Protein AF-A0ABD0PTS8-F1 (afdb_monomer_lite)

Organism: Cirrhinus mrigala (NCBI:txid683832)

pLDDT: mean 70.92, std 18.07, range [36.84, 97.44]

Radius of gyration: 24.27 Å; chains: 1; bounding box: 60×51×53 Å

InterPro domains:
  IPR039164 E3 ubiquitin-protein ligase UBR1-like [PTHR21497] (3-128)

Secondary structure (DSSP, 8-state):
-HHHHHHHHHHHHHHHHHHHHHHHHHHHHHHHHHHHHHTHHHHHHHHHSS-GGG------------S-----STT------TTS-EEEE-TTT--EEEE-TTS-------------TT-S-TTS----GGGSS--

Sequence (135 aa):
TVRDKDKAERKRKAEMARLRREKIMAQMSEMQRHFINENKELFQQSLEEYDPSTSSTLEHSPS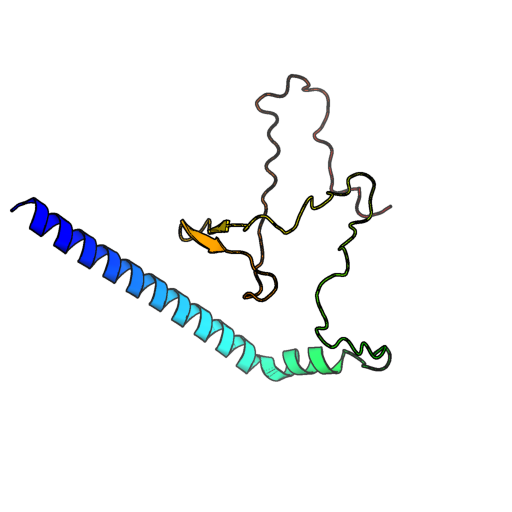SCDSTLVCVGPRRWRAGGIERRQVVTCILCQEEQEIRTDGKAMVLAAFVQRSTVMSKNRKRPPHNPGMSLYT

Foldseek 3Di:
DVVVVVVVVVVVVVVVVVVVVVVVVVVVVVVVVVVCVVCVVVVVVVVVVPPCPVVPDPPDDVPDPPPLDWDDDPPTDRPPDPPDFDWDADPVPRDIDTDDPPDDDDDDDDDDDDDCPVPPCPPDDDPDCVPVVPD

Structure (mmCIF, N/CA/C/O backbone):
data_AF-A0ABD0PTS8-F1
#
_entry.id   AF-A0ABD0PTS8-F1
#
loop_
_atom_site.group_PDB
_atom_site.id
_atom_site.type_symbol
_atom_site.label_atom_id
_atom_site.label_alt_id
_atom_site.label_comp_id
_atom_site.label_asym_id
_atom_site.label_entity_id
_atom_site.label_seq_id
_atom_site.pdbx_PDB_ins_code
_atom_site.Cartn_x
_atom_site.Cartn_y
_atom_site.Cartn_z
_atom_site.occupancy
_atom_site.B_iso_or_equiv
_atom_site.auth_seq_id
_atom_site.auth_comp_id
_atom_site.auth_asym_id
_atom_site.auth_atom_id
_atom_site.pdbx_PDB_model_num
ATOM 1 N N . THR A 1 1 ? 30.743 -11.344 -24.562 1.00 63.16 1 THR A N 1
ATOM 2 C CA . THR A 1 1 ? 30.244 -10.327 -25.521 1.00 63.16 1 THR A CA 1
ATOM 3 C C . THR A 1 1 ? 29.761 -9.092 -24.766 1.00 63.16 1 THR A C 1
ATOM 5 O O . THR A 1 1 ? 29.547 -9.202 -23.565 1.00 63.16 1 THR A O 1
ATOM 8 N N . VAL A 1 2 ? 29.600 -7.921 -25.403 1.00 70.12 2 VAL A N 1
ATOM 9 C CA . VAL A 1 2 ? 29.066 -6.696 -24.743 1.00 70.12 2 VAL A CA 1
ATOM 10 C C . VAL A 1 2 ? 27.730 -6.979 -24.032 1.00 70.12 2 VAL A C 1
ATOM 12 O O . VAL A 1 2 ? 27.541 -6.598 -22.883 1.00 70.12 2 VAL A O 1
ATOM 15 N N . ARG A 1 3 ? 26.883 -7.814 -24.646 1.00 71.88 3 ARG A N 1
ATOM 16 C CA . ARG A 1 3 ? 25.626 -8.326 -24.076 1.00 71.88 3 ARG A CA 1
ATOM 17 C C . ARG A 1 3 ? 25.764 -9.049 -22.729 1.00 71.88 3 ARG A C 1
ATOM 19 O O . ARG A 1 3 ? 24.860 -8.960 -21.902 1.00 71.88 3 ARG A O 1
ATOM 26 N N . ASP A 1 4 ? 26.852 -9.785 -22.504 1.00 73.94 4 ASP A N 1
ATOM 27 C CA . ASP A 1 4 ? 27.043 -10.533 -21.251 1.00 73.94 4 ASP A CA 1
ATOM 28 C C . ASP A 1 4 ? 27.419 -9.598 -20.095 1.00 73.94 4 ASP A C 1
ATOM 30 O O . ASP A 1 4 ? 26.981 -9.805 -18.962 1.00 73.94 4 ASP A O 1
ATOM 34 N N . LYS A 1 5 ? 28.170 -8.527 -20.394 1.00 79.69 5 LYS A N 1
ATOM 35 C CA . LYS A 1 5 ? 28.508 -7.477 -19.422 1.00 79.69 5 LYS A CA 1
ATOM 36 C C . LYS A 1 5 ? 27.261 -6.695 -18.997 1.00 79.69 5 LYS A C 1
ATOM 38 O O . LYS A 1 5 ? 27.030 -6.551 -17.799 1.00 79.69 5 LYS A O 1
ATOM 43 N N . ASP A 1 6 ? 26.398 -6.326 -19.944 1.00 84.81 6 ASP A N 1
ATOM 44 C CA . ASP A 1 6 ? 25.139 -5.624 -19.650 1.00 84.81 6 ASP A CA 1
ATOM 45 C C . ASP A 1 6 ? 24.192 -6.462 -18.776 1.00 84.81 6 ASP A C 1
ATOM 47 O O . ASP A 1 6 ? 23.521 -5.948 -17.877 1.00 84.81 6 ASP A O 1
ATOM 51 N N . LYS A 1 7 ? 24.131 -7.780 -19.009 1.00 85.25 7 LYS A N 1
ATOM 52 C CA . LYS A 1 7 ? 23.301 -8.691 -18.208 1.00 85.25 7 LYS A CA 1
ATOM 53 C C . LYS A 1 7 ? 23.816 -8.807 -16.770 1.00 85.25 7 LYS A C 1
ATOM 55 O O . LYS A 1 7 ? 23.011 -8.817 -15.836 1.00 85.25 7 LYS A O 1
ATOM 60 N N . ALA A 1 8 ? 25.136 -8.863 -16.586 1.00 87.75 8 ALA A N 1
ATOM 61 C CA . ALA A 1 8 ? 25.759 -8.888 -15.265 1.00 87.75 8 ALA A CA 1
ATOM 62 C C . ALA A 1 8 ? 25.512 -7.580 -14.493 1.00 87.75 8 ALA A C 1
ATOM 64 O O . ALA A 1 8 ? 25.147 -7.614 -13.316 1.00 87.75 8 ALA A O 1
ATOM 65 N N . GLU A 1 9 ? 25.623 -6.434 -15.165 1.00 85.19 9 GLU A N 1
ATOM 66 C CA . GLU A 1 9 ? 25.368 -5.129 -14.555 1.00 85.19 9 GLU A CA 1
ATOM 67 C C . GLU A 1 9 ? 23.899 -4.966 -14.132 1.00 85.19 9 GLU A C 1
ATOM 69 O O . GLU A 1 9 ? 23.613 -4.568 -12.998 1.00 85.19 9 GLU A O 1
ATOM 74 N N . ARG A 1 10 ? 22.949 -5.367 -14.991 1.00 87.69 10 ARG A N 1
ATOM 75 C CA . ARG A 1 10 ? 21.513 -5.359 -14.659 1.00 87.69 10 ARG A CA 1
ATOM 76 C C . ARG A 1 10 ? 21.197 -6.238 -13.451 1.00 87.69 10 ARG A C 1
ATOM 78 O O . ARG A 1 10 ? 20.428 -5.814 -12.588 1.00 87.69 10 ARG A O 1
ATOM 85 N N . LYS A 1 11 ? 21.813 -7.423 -13.351 1.00 90.88 11 LYS A N 1
ATOM 86 C CA . LYS A 1 11 ? 21.643 -8.321 -12.197 1.00 90.88 11 LYS A CA 1
ATOM 87 C C . LYS A 1 11 ? 22.142 -7.668 -10.904 1.00 90.88 11 LYS A C 1
ATOM 89 O O . LYS A 1 11 ? 21.410 -7.652 -9.918 1.00 90.88 11 LYS A O 1
ATOM 94 N N . ARG A 1 12 ? 23.333 -7.057 -10.926 1.00 91.06 12 ARG A N 1
ATOM 95 C CA . ARG A 1 12 ? 23.906 -6.355 -9.764 1.00 91.06 12 ARG A CA 1
ATOM 96 C C . ARG A 1 12 ? 23.030 -5.180 -9.315 1.00 91.06 12 ARG A C 1
ATOM 98 O O . ARG A 1 12 ? 22.811 -4.988 -8.122 1.00 91.06 12 ARG A O 1
ATOM 105 N N . LYS A 1 13 ? 22.484 -4.409 -10.261 1.00 91.12 13 LYS A N 1
ATOM 106 C CA . LYS A 1 13 ? 21.584 -3.285 -9.956 1.00 91.12 13 LYS A CA 1
ATOM 107 C C . LYS A 1 13 ? 20.248 -3.750 -9.367 1.00 91.12 13 LYS A C 1
ATOM 109 O O . LYS A 1 13 ? 19.762 -3.131 -8.423 1.00 91.12 13 LYS A O 1
ATOM 114 N N . ALA A 1 14 ? 19.676 -4.838 -9.888 1.00 94.12 14 ALA A N 1
ATOM 115 C CA . ALA A 1 14 ? 18.447 -5.430 -9.358 1.00 94.12 14 ALA A CA 1
ATOM 116 C C . ALA A 1 14 ? 18.634 -5.955 -7.925 1.00 94.12 14 ALA A C 1
ATOM 118 O O . ALA A 1 14 ? 17.787 -5.719 -7.067 1.00 94.12 14 ALA A O 1
ATOM 119 N N . GLU A 1 15 ? 19.769 -6.596 -7.643 1.00 93.56 15 GLU A N 1
ATOM 120 C CA . GLU A 1 15 ? 20.097 -7.087 -6.303 1.00 93.56 15 GLU A CA 1
ATOM 121 C C . GLU A 1 15 ? 20.272 -5.943 -5.294 1.00 93.56 15 GLU A C 1
ATOM 123 O O . GLU A 1 15 ? 19.677 -5.974 -4.218 1.00 93.56 15 GLU A O 1
ATOM 128 N N . MET A 1 16 ? 20.987 -4.878 -5.669 1.00 93.31 16 MET A N 1
ATOM 129 C CA . MET A 1 16 ? 21.116 -3.681 -4.828 1.00 93.31 16 MET A CA 1
ATOM 130 C C . MET A 1 16 ? 19.766 -3.000 -4.571 1.00 93.31 16 MET A C 1
ATOM 132 O O . MET A 1 16 ? 19.509 -2.525 -3.464 1.00 93.31 16 MET A O 1
ATOM 136 N N . ALA A 1 17 ? 18.878 -2.965 -5.569 1.00 95.25 17 ALA A N 1
ATOM 137 C CA . ALA A 1 17 ? 17.527 -2.442 -5.394 1.00 95.25 17 ALA A CA 1
ATOM 138 C C . ALA A 1 17 ? 16.697 -3.313 -4.438 1.00 95.25 17 ALA A C 1
ATOM 140 O O . ALA A 1 17 ? 15.999 -2.768 -3.582 1.00 95.25 17 ALA A O 1
ATOM 141 N N . ARG A 1 18 ? 16.809 -4.645 -4.538 1.00 95.50 18 ARG A N 1
ATOM 142 C CA . ARG A 1 18 ? 16.153 -5.589 -3.622 1.00 95.50 18 ARG A CA 1
ATOM 143 C C . ARG A 1 18 ? 16.625 -5.380 -2.186 1.00 95.50 18 ARG A C 1
ATOM 145 O O . ARG A 1 18 ? 15.792 -5.138 -1.320 1.00 95.50 18 ARG A O 1
ATOM 152 N N . LEU A 1 19 ? 17.939 -5.378 -1.955 1.00 96.12 19 LEU A N 1
ATOM 153 C CA . LEU A 1 19 ? 18.521 -5.169 -0.624 1.00 96.12 19 LEU A CA 1
ATOM 154 C C . LEU A 1 19 ? 18.105 -3.820 -0.023 1.00 96.12 19 LEU A C 1
ATOM 156 O O . LEU A 1 19 ? 17.789 -3.731 1.161 1.00 96.12 19 LEU A O 1
ATOM 160 N N . ARG A 1 20 ? 18.042 -2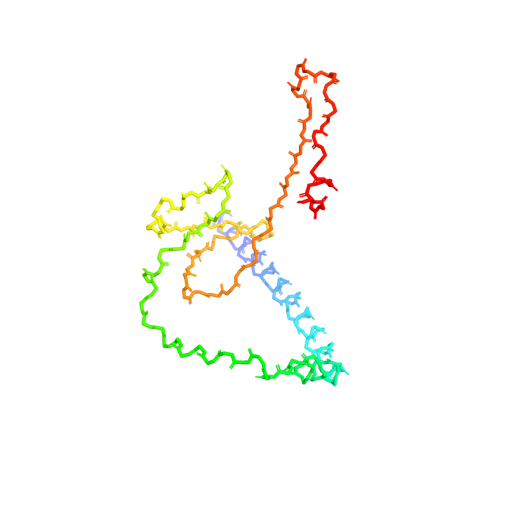.757 -0.836 1.00 96.94 20 ARG A N 1
ATOM 161 C CA . ARG A 1 20 ? 17.567 -1.446 -0.373 1.00 96.94 20 ARG A CA 1
ATOM 162 C C . ARG A 1 20 ? 16.100 -1.485 0.059 1.00 96.94 20 ARG A C 1
ATOM 164 O O . ARG A 1 20 ? 15.769 -0.915 1.095 1.00 96.94 20 ARG A O 1
ATOM 171 N N . ARG A 1 21 ? 15.229 -2.126 -0.726 1.00 93.88 21 ARG A N 1
ATOM 172 C CA . ARG A 1 21 ? 13.801 -2.272 -0.393 1.00 93.88 21 ARG A CA 1
ATOM 173 C C . ARG A 1 2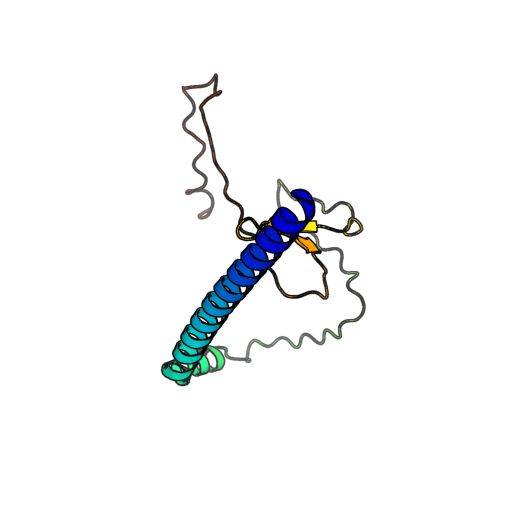1 ? 13.615 -3.087 0.885 1.00 93.88 21 ARG A C 1
ATOM 175 O O . ARG A 1 21 ? 12.851 -2.680 1.752 1.00 93.88 21 ARG A O 1
ATOM 182 N N . GLU A 1 22 ? 14.357 -4.182 1.017 1.00 96.25 22 GLU A N 1
ATOM 183 C CA . GLU A 1 22 ? 14.345 -5.043 2.199 1.00 96.25 22 GLU A CA 1
ATOM 184 C C . GLU A 1 22 ? 14.786 -4.284 3.454 1.00 96.25 22 GLU A C 1
ATOM 186 O O . GLU A 1 22 ? 14.081 -4.309 4.457 1.00 96.25 22 GLU A O 1
ATOM 191 N N . LYS A 1 23 ? 15.872 -3.504 3.371 1.00 97.44 23 LYS A N 1
ATOM 192 C CA . LYS A 1 23 ? 16.330 -2.654 4.478 1.00 97.44 23 LYS A CA 1
ATOM 193 C C . LYS A 1 23 ? 15.268 -1.644 4.918 1.00 97.44 23 LYS A C 1
ATOM 195 O O . LYS A 1 23 ? 15.048 -1.474 6.113 1.00 97.44 23 LYS A O 1
ATOM 200 N N . ILE A 1 24 ? 14.614 -0.976 3.964 1.00 96.69 24 ILE A N 1
ATOM 201 C CA . ILE A 1 24 ? 13.560 0.003 4.270 1.00 96.69 24 ILE A CA 1
ATOM 202 C C . ILE A 1 24 ? 12.374 -0.690 4.947 1.00 96.69 24 ILE A C 1
ATOM 204 O O . ILE A 1 24 ? 11.903 -0.208 5.974 1.00 96.69 24 ILE A O 1
ATOM 208 N N . MET A 1 25 ? 11.919 -1.832 4.420 1.00 94.44 25 MET A N 1
ATOM 209 C CA . MET A 1 25 ? 10.831 -2.591 5.043 1.00 94.44 25 MET A CA 1
ATOM 210 C C . MET A 1 25 ? 11.197 -3.092 6.440 1.00 94.44 25 MET A C 1
ATOM 212 O O . MET A 1 25 ? 10.373 -2.990 7.347 1.00 94.44 25 MET A O 1
ATOM 216 N N . ALA A 1 26 ? 12.421 -3.589 6.634 1.00 96.81 26 ALA A N 1
ATOM 217 C CA . ALA A 1 26 ? 12.897 -4.036 7.937 1.00 96.81 26 ALA A CA 1
ATOM 218 C C . ALA A 1 26 ? 12.855 -2.885 8.950 1.00 96.81 26 ALA A C 1
ATOM 220 O O . ALA A 1 26 ? 12.196 -3.018 9.980 1.00 96.81 26 ALA A O 1
ATOM 221 N N . GLN A 1 27 ? 13.435 -1.732 8.600 1.00 96.12 27 GLN A N 1
ATOM 222 C CA . GLN A 1 27 ? 13.458 -0.5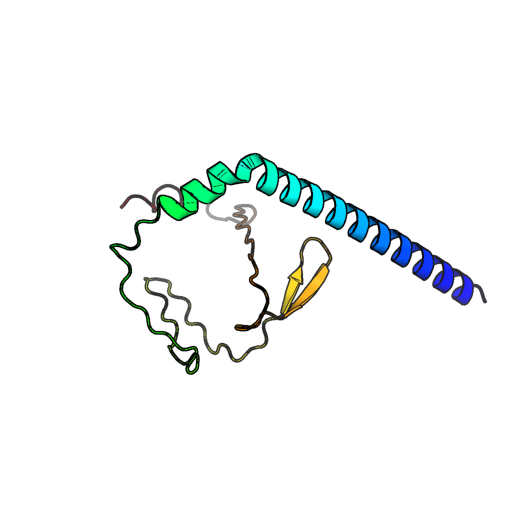45 9.456 1.00 96.12 27 GLN A CA 1
ATOM 223 C C . GLN A 1 27 ? 12.047 -0.029 9.777 1.00 96.12 27 GLN A C 1
ATOM 225 O O . GLN A 1 27 ? 11.748 0.283 10.927 1.00 96.12 27 GLN A O 1
ATOM 230 N N . MET A 1 28 ? 11.156 0.034 8.781 1.00 93.50 28 MET A N 1
ATOM 231 C CA . MET A 1 28 ? 9.760 0.429 9.002 1.00 93.50 28 MET A CA 1
ATOM 232 C C . MET A 1 28 ? 9.043 -0.547 9.943 1.00 93.50 28 MET A C 1
ATOM 234 O O . MET A 1 28 ? 8.337 -0.117 10.853 1.00 93.50 28 MET A O 1
ATOM 238 N N . SER A 1 29 ? 9.252 -1.855 9.757 1.00 93.44 29 SER A N 1
ATOM 239 C CA . SER A 1 29 ? 8.629 -2.882 10.596 1.00 93.44 29 SER A CA 1
ATOM 240 C C . SER A 1 29 ? 9.160 -2.872 12.030 1.00 93.44 29 SER A C 1
ATOM 242 O O . SER A 1 29 ? 8.408 -3.120 12.967 1.00 93.44 29 SER A O 1
ATOM 244 N N . GLU A 1 30 ? 10.443 -2.571 12.220 1.00 96.50 30 GLU A N 1
ATOM 245 C CA . GLU A 1 30 ? 11.066 -2.443 13.534 1.00 96.50 30 GLU A CA 1
ATOM 246 C C . GLU A 1 30 ? 10.531 -1.217 14.275 1.00 96.50 30 GLU A C 1
ATOM 248 O O . GLU A 1 30 ? 10.085 -1.344 15.412 1.00 96.50 30 GLU A O 1
ATOM 253 N N . MET A 1 31 ? 10.454 -0.067 13.600 1.00 94.25 31 MET A N 1
ATOM 254 C CA . MET A 1 31 ? 9.865 1.152 14.159 1.00 94.25 31 MET A CA 1
ATOM 255 C C . MET A 1 31 ? 8.400 0.943 14.568 1.00 94.25 31 MET A C 1
ATOM 257 O O . MET A 1 31 ? 7.995 1.363 15.650 1.00 94.25 31 MET A O 1
ATOM 261 N N . GLN A 1 32 ? 7.609 0.249 13.743 1.00 93.94 32 GLN A N 1
ATOM 262 C CA . GLN A 1 32 ? 6.222 -0.078 14.077 1.00 93.94 32 GLN A CA 1
ATOM 263 C C . GLN A 1 32 ? 6.131 -1.016 15.289 1.00 93.94 32 GLN A C 1
ATOM 265 O O . GLN A 1 32 ? 5.336 -0.766 16.192 1.00 93.94 32 GLN A O 1
ATOM 270 N N . ARG A 1 33 ? 6.945 -2.082 15.338 1.00 94.38 33 ARG A N 1
ATOM 271 C CA . ARG A 1 33 ? 6.976 -3.006 16.486 1.00 94.38 33 ARG A CA 1
ATOM 272 C C . ARG A 1 33 ? 7.398 -2.300 17.767 1.00 94.38 33 ARG A C 1
ATOM 274 O O . ARG A 1 33 ? 6.804 -2.552 18.808 1.00 94.38 33 ARG A O 1
ATOM 281 N N . HIS A 1 34 ? 8.386 -1.414 17.686 1.00 95.38 34 HIS A N 1
ATOM 282 C CA . HIS A 1 34 ? 8.816 -0.596 18.812 1.00 95.38 34 HIS A CA 1
ATOM 283 C C . HIS A 1 34 ? 7.669 0.288 19.307 1.00 95.38 34 HIS A C 1
ATOM 285 O O . HIS A 1 34 ? 7.351 0.267 20.488 1.00 95.38 34 HIS A O 1
ATOM 291 N N . PHE A 1 35 ? 6.981 0.992 18.404 1.00 95.88 35 PHE A N 1
ATOM 292 C CA . PHE A 1 35 ? 5.830 1.818 18.768 1.00 95.88 35 PHE A CA 1
ATOM 293 C C . PHE A 1 35 ? 4.727 1.012 19.465 1.00 95.88 35 PHE A C 1
ATOM 295 O O . PHE A 1 35 ? 4.232 1.430 20.509 1.00 95.88 35 PHE A O 1
ATOM 302 N N . ILE A 1 36 ? 4.377 -0.157 18.919 1.00 92.06 36 ILE A N 1
ATOM 303 C CA . ILE A 1 36 ? 3.394 -1.060 19.531 1.00 92.06 36 ILE A CA 1
ATOM 304 C C . ILE A 1 36 ? 3.863 -1.504 20.918 1.00 92.06 36 ILE A C 1
ATOM 306 O O . ILE A 1 36 ? 3.064 -1.539 21.847 1.00 92.06 36 ILE A O 1
ATOM 310 N N . ASN A 1 37 ? 5.152 -1.819 21.066 1.00 92.44 37 ASN A N 1
ATOM 311 C CA . ASN A 1 37 ? 5.697 -2.325 22.316 1.00 92.44 37 ASN A CA 1
ATOM 312 C C . ASN A 1 37 ? 5.760 -1.278 23.436 1.00 92.44 37 ASN A C 1
ATOM 314 O O . ASN A 1 37 ? 5.511 -1.622 24.587 1.00 92.44 37 ASN A O 1
ATOM 318 N N . GLU A 1 38 ? 6.082 -0.034 23.099 1.00 93.50 38 GLU A N 1
ATOM 319 C CA . GLU A 1 38 ? 6.126 1.078 24.055 1.00 93.50 38 GLU A CA 1
ATOM 320 C C . GLU A 1 38 ? 4.720 1.483 24.514 1.00 93.50 38 GLU A C 1
ATOM 322 O O . GLU A 1 38 ? 4.519 1.882 25.655 1.00 93.50 38 GLU A O 1
ATOM 327 N N . ASN A 1 39 ? 3.726 1.348 23.634 1.00 90.50 39 ASN A N 1
ATOM 328 C CA . ASN A 1 39 ? 2.347 1.766 23.888 1.00 90.50 39 ASN A CA 1
ATOM 329 C C . ASN A 1 39 ? 1.422 0.581 24.212 1.00 90.50 39 ASN A C 1
ATOM 331 O O . ASN A 1 39 ? 0.210 0.691 24.035 1.00 90.50 39 ASN A O 1
ATOM 335 N N . LYS A 1 40 ? 1.966 -0.562 24.658 1.00 89.06 40 LYS A N 1
ATOM 336 C CA . LYS A 1 40 ? 1.196 -1.805 24.883 1.00 89.06 40 LYS A CA 1
ATOM 337 C C . LYS A 1 40 ? -0.055 -1.592 25.726 1.00 89.06 40 LYS A C 1
ATOM 339 O O . LYS A 1 40 ? -1.096 -2.126 25.368 1.00 89.06 40 LYS A O 1
ATOM 344 N N . GLU A 1 41 ? 0.033 -0.787 26.778 1.00 86.25 41 GLU A N 1
ATOM 345 C CA . GLU A 1 41 ? -1.090 -0.501 27.677 1.00 86.25 41 GLU A CA 1
ATOM 346 C C . GLU A 1 41 ? -2.229 0.256 26.971 1.00 86.25 41 GLU A C 1
ATOM 348 O O . GLU A 1 41 ? -3.393 -0.058 27.181 1.00 86.25 41 GLU A O 1
ATOM 353 N N . LEU A 1 42 ? -1.922 1.182 26.051 1.00 82.62 42 LEU A N 1
ATOM 354 C CA . LEU A 1 42 ? -2.939 1.872 25.237 1.00 82.62 42 LEU A CA 1
ATOM 355 C C . LEU A 1 42 ? -3.643 0.903 24.274 1.00 82.62 42 LEU A C 1
ATOM 357 O O . LEU A 1 42 ? -4.849 1.004 24.037 1.00 82.62 42 LEU A O 1
ATOM 361 N N . PHE A 1 43 ? -2.895 -0.060 23.727 1.00 79.31 43 PHE A N 1
ATOM 362 C CA . PHE A 1 43 ? -3.454 -1.106 22.870 1.00 79.31 43 PHE A CA 1
ATOM 363 C C . PHE A 1 43 ? -4.245 -2.163 23.661 1.00 79.31 43 PHE A C 1
ATOM 365 O O . PHE A 1 43 ? -5.212 -2.700 23.127 1.00 79.31 43 PHE A O 1
ATOM 372 N N . GLN A 1 44 ? -3.879 -2.440 24.917 1.00 74.88 44 GLN A N 1
ATOM 373 C CA . GLN A 1 44 ? -4.638 -3.310 25.824 1.00 74.88 44 GLN A CA 1
ATOM 374 C C . GLN A 1 44 ? -5.936 -2.642 26.292 1.00 74.88 44 GLN A C 1
ATOM 376 O O . GLN A 1 44 ? -6.990 -3.262 26.203 1.00 74.88 44 GLN A O 1
ATOM 381 N N . GLN A 1 45 ? -5.903 -1.355 26.652 1.00 63.38 45 GLN A N 1
ATOM 382 C CA . GLN A 1 45 ? -7.106 -0.574 26.976 1.00 63.38 45 GLN A CA 1
ATOM 383 C C . GLN A 1 45 ? -8.108 -0.547 25.815 1.00 63.38 45 GLN A C 1
ATOM 385 O O . GLN A 1 45 ? -9.305 -0.688 26.031 1.00 63.38 45 GLN A O 1
ATOM 390 N N . SER A 1 46 ? -7.624 -0.466 24.571 1.00 60.66 46 SER A N 1
ATOM 391 C CA . SER A 1 46 ? -8.479 -0.549 23.375 1.00 60.66 46 SER A CA 1
ATOM 392 C C . SER A 1 46 ? -9.168 -1.916 23.205 1.00 60.66 46 SER A C 1
ATOM 394 O O . SER A 1 46 ? -10.206 -1.997 22.551 1.00 60.66 46 SER A O 1
ATOM 396 N N . LEU A 1 47 ? -8.587 -2.997 23.742 1.00 57.88 47 LEU A N 1
ATOM 397 C CA . LEU A 1 47 ? -9.186 -4.338 23.746 1.00 57.88 47 LEU A CA 1
ATOM 398 C C . LEU A 1 47 ? -10.158 -4.528 24.917 1.00 57.88 47 LEU A C 1
ATOM 400 O O . LEU A 1 47 ? -11.151 -5.229 24.759 1.00 57.88 47 LEU A O 1
ATOM 404 N N . GLU A 1 48 ? -9.885 -3.908 26.065 1.00 54.53 48 GLU A N 1
ATOM 405 C CA . GLU A 1 48 ? -10.705 -4.015 27.278 1.00 54.53 48 GLU A CA 1
ATOM 406 C C . GLU A 1 48 ? -11.909 -3.055 27.294 1.00 54.53 48 GLU A C 1
ATOM 408 O O . GLU A 1 48 ? -12.929 -3.375 27.897 1.00 54.53 48 GLU A O 1
ATOM 413 N N . GLU A 1 49 ? -11.854 -1.921 26.583 1.00 51.44 49 GLU A N 1
ATOM 414 C CA . GLU A 1 49 ? -13.004 -1.014 26.394 1.00 51.44 49 GLU A CA 1
ATOM 415 C C . GLU A 1 49 ? -14.045 -1.577 25.399 1.00 51.44 49 GLU A C 1
ATOM 417 O O . GLU A 1 49 ? -15.160 -1.065 25.278 1.00 51.44 49 GLU A O 1
ATOM 422 N N . TYR A 1 50 ? -13.728 -2.685 24.719 1.00 48.88 50 TYR A N 1
ATOM 423 C CA . TYR A 1 50 ? -14.693 -3.461 23.945 1.00 48.88 50 TYR A CA 1
ATOM 424 C C . TYR A 1 50 ? -15.451 -4.418 24.880 1.00 48.88 50 TYR A C 1
ATOM 426 O O . TYR A 1 50 ? -15.124 -5.599 24.978 1.00 48.88 50 TYR A O 1
ATOM 434 N N . ASP A 1 51 ? -16.464 -3.906 25.589 1.00 40.06 51 ASP A N 1
ATOM 435 C CA . ASP A 1 51 ? -17.373 -4.721 26.405 1.00 40.06 51 ASP A CA 1
ATOM 436 C C . ASP A 1 51 ? -18.020 -5.832 25.540 1.00 40.06 51 ASP A C 1
ATOM 438 O O . ASP A 1 51 ? -18.804 -5.543 24.627 1.00 40.06 51 ASP A O 1
ATOM 442 N N . PRO A 1 52 ? -17.737 -7.121 25.811 1.00 48.09 52 PRO A N 1
ATOM 443 C CA . PRO A 1 52 ? -18.338 -8.245 25.103 1.00 48.09 52 PRO A CA 1
ATOM 444 C C . PRO A 1 52 ? -19.808 -8.478 25.493 1.00 48.09 52 PRO A C 1
ATOM 446 O O . PRO A 1 52 ? -20.411 -9.443 25.031 1.00 48.09 52 PRO A O 1
ATOM 449 N N . SER A 1 53 ? -20.440 -7.613 26.292 1.00 43.62 53 SER A N 1
ATOM 450 C CA . SER A 1 53 ? -21.870 -7.710 26.638 1.00 43.62 53 SER A CA 1
ATOM 451 C C . SER A 1 53 ? -22.822 -7.323 25.493 1.00 43.62 53 SER A C 1
ATOM 453 O O . SER A 1 53 ? -24.040 -7.394 25.639 1.00 43.62 53 SER A O 1
ATOM 455 N N . THR A 1 54 ? -22.289 -7.002 24.310 1.00 43.38 54 THR A N 1
ATOM 456 C CA . THR A 1 54 ? -23.012 -7.084 23.022 1.00 43.38 54 THR A CA 1
ATOM 457 C C . THR A 1 54 ? -22.385 -8.110 22.068 1.00 43.38 54 THR A C 1
ATOM 459 O O . THR A 1 54 ? -22.470 -7.993 20.849 1.00 43.38 54 THR A O 1
ATOM 462 N N . SER A 1 55 ? -21.777 -9.167 22.610 1.00 43.53 55 SER A N 1
ATOM 463 C CA . SER A 1 55 ? -21.349 -10.339 21.849 1.00 43.53 55 SER A CA 1
ATOM 464 C C . SER A 1 55 ? -22.564 -11.215 21.553 1.00 43.53 55 SER A C 1
ATOM 466 O O . SER A 1 55 ? -22.871 -12.181 22.253 1.00 43.53 55 SER A O 1
ATOM 468 N N . SER A 1 56 ? -23.297 -10.859 20.497 1.00 38.59 56 SER A N 1
ATOM 469 C CA . SER A 1 56 ? -24.108 -11.844 19.794 1.00 38.59 56 SER A CA 1
ATOM 470 C C . SER A 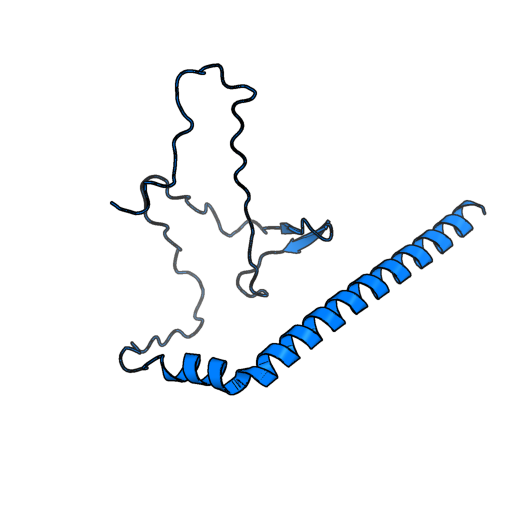1 56 ? -23.161 -12.934 19.302 1.00 38.59 56 SER A C 1
ATOM 472 O O . SER A 1 56 ? -22.296 -12.679 18.463 1.00 38.59 56 SER A O 1
ATOM 474 N N . THR A 1 57 ? -23.322 -14.131 19.849 1.00 46.34 57 THR A N 1
ATOM 475 C CA . THR A 1 57 ? -22.657 -15.361 19.439 1.00 46.34 57 THR A CA 1
ATOM 476 C C . THR A 1 57 ? -22.813 -15.541 17.928 1.00 46.34 57 THR A C 1
ATOM 478 O O . THR A 1 57 ? -23.853 -15.988 17.450 1.00 46.34 57 THR A O 1
ATOM 481 N N . LEU A 1 58 ? -21.802 -15.160 17.149 1.00 42.72 58 LEU A N 1
ATOM 482 C CA . LEU A 1 58 ? -21.713 -15.534 15.743 1.00 42.72 58 LEU A CA 1
ATOM 483 C C . LEU A 1 58 ? -20.813 -16.760 15.653 1.00 42.72 58 LEU A C 1
ATOM 485 O O . LEU A 1 58 ? -19.626 -16.684 15.344 1.00 42.72 58 LEU A O 1
ATOM 489 N N . GLU A 1 59 ? -21.432 -17.902 15.942 1.00 41.78 59 GLU A N 1
ATOM 490 C CA . GLU A 1 59 ? -21.040 -19.213 15.433 1.00 41.78 59 GLU A CA 1
ATOM 491 C C . GLU A 1 59 ? -21.016 -19.154 13.896 1.00 41.78 59 GLU A C 1
ATOM 493 O O . GLU A 1 59 ? -21.972 -19.525 13.217 1.00 41.78 59 GLU A O 1
ATOM 498 N N . HIS A 1 60 ? -19.929 -18.659 13.313 1.00 40.03 60 HIS A N 1
ATOM 499 C CA . HIS A 1 60 ? -19.656 -18.846 11.895 1.00 40.03 60 HIS A CA 1
ATOM 500 C C . HIS A 1 60 ? -18.348 -19.609 11.737 1.00 40.03 60 HIS A C 1
ATOM 502 O O . HIS A 1 60 ? -17.284 -19.063 11.454 1.00 40.03 60 HIS A O 1
ATOM 508 N N . SER A 1 61 ? -18.482 -20.931 11.877 1.00 38.81 61 SER A N 1
ATOM 509 C CA . SER A 1 61 ? -17.721 -21.884 11.068 1.00 38.81 61 SER A CA 1
ATOM 510 C C . SER A 1 61 ? -17.555 -21.330 9.644 1.00 38.81 61 SER A C 1
ATOM 512 O O . SER A 1 61 ? -18.543 -20.839 9.087 1.00 38.81 61 SER A O 1
ATOM 514 N N . PRO A 1 62 ? -16.380 -21.437 8.995 1.00 42.56 62 PRO A N 1
ATOM 515 C CA . PRO A 1 62 ? -16.238 -21.101 7.587 1.00 42.56 62 PRO A CA 1
ATOM 516 C C . PRO A 1 62 ? -16.836 -22.244 6.753 1.00 42.56 62 PRO A C 1
ATOM 518 O O . PRO A 1 62 ? -16.147 -22.928 6.003 1.00 42.56 62 PRO A O 1
ATOM 521 N N . SER A 1 63 ? -18.133 -22.496 6.917 1.00 45.12 63 SER A N 1
ATOM 522 C CA . SER A 1 63 ? -18.895 -23.274 5.956 1.00 45.12 63 SER A CA 1
ATOM 523 C C . SER A 1 63 ? -19.134 -22.352 4.776 1.00 45.12 63 SER A C 1
ATOM 525 O O . SER A 1 63 ? -19.954 -21.449 4.881 1.00 45.12 63 SER A O 1
ATOM 527 N N . SER A 1 64 ? -18.376 -22.568 3.698 1.00 48.81 64 SER A N 1
ATOM 528 C CA . SER A 1 64 ? -18.670 -22.125 2.329 1.00 48.81 64 SER A CA 1
ATOM 529 C C . SER A 1 64 ? -19.204 -20.692 2.204 1.00 48.81 64 SER A C 1
ATOM 531 O O . SER A 1 64 ? -20.386 -20.427 2.413 1.00 48.81 64 SER A O 1
ATOM 533 N N . CYS A 1 65 ? -18.331 -19.777 1.791 1.00 42.88 65 CYS A N 1
ATOM 534 C CA . CYS A 1 65 ? -18.656 -18.426 1.341 1.00 42.88 65 CYS A CA 1
ATOM 535 C C . CYS A 1 65 ? -19.618 -18.424 0.133 1.00 42.88 65 CYS A C 1
ATOM 537 O O . CYS A 1 65 ? -19.224 -18.105 -0.981 1.00 42.88 65 CYS A O 1
ATOM 539 N N . ASP A 1 66 ? -20.884 -18.761 0.362 1.00 47.31 66 ASP A N 1
ATOM 540 C CA . ASP A 1 66 ? -21.961 -18.736 -0.633 1.00 47.31 66 ASP A CA 1
ATOM 541 C C . ASP A 1 66 ? -23.092 -17.779 -0.216 1.00 47.31 66 ASP A C 1
ATOM 543 O O . ASP A 1 66 ? -24.204 -17.794 -0.742 1.00 47.31 66 ASP A O 1
ATOM 547 N N . SER A 1 67 ? -22.811 -16.880 0.732 1.00 48.50 67 SER A N 1
ATOM 548 C CA . SER A 1 67 ? -23.658 -15.724 0.989 1.00 48.50 67 SER A CA 1
ATOM 549 C C . SER A 1 67 ? -23.362 -14.665 -0.071 1.00 48.50 67 SER A C 1
ATOM 551 O O . SER A 1 67 ? -22.378 -13.929 -0.010 1.00 48.50 67 SER A O 1
ATOM 553 N N . THR A 1 68 ? -24.224 -14.601 -1.086 1.00 55.91 68 THR A N 1
ATOM 554 C CA . THR A 1 68 ? -24.214 -13.549 -2.107 1.00 55.91 68 THR A CA 1
ATOM 555 C C . THR A 1 68 ? -24.140 -12.180 -1.429 1.00 55.91 68 THR A C 1
ATOM 557 O O . THR A 1 68 ? -25.122 -11.716 -0.851 1.00 55.91 68 THR A O 1
ATOM 560 N N . LEU A 1 69 ? -22.974 -11.536 -1.465 1.00 55.00 69 LEU A N 1
ATOM 561 C CA . LEU A 1 69 ? -22.781 -10.211 -0.885 1.00 55.00 69 LEU A CA 1
ATOM 562 C C . LEU A 1 69 ? -23.653 -9.209 -1.661 1.00 55.00 69 LEU A C 1
ATOM 564 O O . LEU A 1 69 ? -23.388 -8.912 -2.827 1.00 55.00 69 LEU A O 1
ATOM 568 N N . VAL A 1 70 ? -24.722 -8.705 -1.036 1.00 57.41 70 VAL A N 1
ATOM 569 C CA . VAL A 1 70 ? -25.638 -7.735 -1.654 1.00 57.41 70 VAL A CA 1
ATOM 570 C C . VAL A 1 70 ? -25.304 -6.328 -1.164 1.00 57.41 70 VAL A C 1
ATOM 572 O O . VAL A 1 70 ? -25.546 -5.980 -0.013 1.00 57.41 70 VAL A O 1
ATOM 575 N N . CYS A 1 71 ? -24.786 -5.483 -2.055 1.00 57.72 71 CYS A N 1
ATOM 576 C CA . CYS A 1 71 ? -24.617 -4.057 -1.776 1.00 57.72 71 CYS A CA 1
ATOM 577 C C . CYS A 1 71 ? -25.964 -3.320 -1.904 1.00 57.72 71 CYS A C 1
ATOM 579 O O . CYS A 1 71 ? -26.627 -3.403 -2.945 1.00 57.72 71 CYS A O 1
ATOM 581 N N . VAL A 1 72 ? -26.356 -2.561 -0.877 1.00 73.75 72 VAL A N 1
ATOM 582 C CA . VAL A 1 72 ? -27.614 -1.792 -0.844 1.00 73.75 72 VAL A CA 1
ATOM 583 C C . VAL A 1 72 ? -27.367 -0.344 -1.299 1.00 73.75 72 VAL A C 1
ATOM 585 O O . VAL A 1 72 ? -26.360 0.257 -0.936 1.00 73.75 72 VAL A O 1
ATOM 588 N N . GLY A 1 73 ? -28.265 0.220 -2.119 1.00 65.00 73 GLY A N 1
ATOM 589 C CA . GLY A 1 73 ? -28.249 1.639 -2.516 1.00 65.00 73 GLY A CA 1
ATOM 590 C C . GLY A 1 73 ? -28.650 1.923 -3.980 1.00 65.00 73 GLY A C 1
ATOM 591 O O . GLY A 1 73 ? -28.646 1.008 -4.815 1.00 65.00 73 GLY A O 1
ATOM 592 N N . PRO A 1 74 ? -28.971 3.189 -4.338 1.00 56.25 74 PRO A N 1
ATOM 593 C CA . PRO A 1 74 ? -29.464 3.569 -5.675 1.00 56.25 74 PRO A CA 1
ATOM 594 C C . PRO A 1 74 ? -28.469 3.308 -6.816 1.00 56.25 74 PRO A C 1
ATOM 596 O O . PRO A 1 74 ? -28.864 3.140 -7.966 1.00 56.25 74 PRO A O 1
ATOM 599 N N . ARG A 1 75 ? -27.169 3.253 -6.498 1.00 55.66 75 ARG A N 1
ATOM 600 C CA . ARG A 1 75 ? -26.061 2.962 -7.423 1.00 55.66 75 ARG A CA 1
ATOM 601 C C . ARG A 1 75 ? -25.328 1.672 -7.050 1.00 55.66 75 ARG A C 1
ATOM 603 O O . ARG A 1 75 ? -24.104 1.613 -7.133 1.00 55.66 75 ARG A O 1
ATOM 610 N N . ARG A 1 76 ? -26.057 0.648 -6.594 1.00 60.12 76 ARG A N 1
ATOM 611 C CA . ARG A 1 76 ? -25.439 -0.635 -6.238 1.00 60.12 76 ARG A CA 1
ATOM 612 C C . ARG A 1 76 ? -24.650 -1.203 -7.420 1.00 60.12 76 ARG A C 1
ATOM 614 O O . ARG A 1 76 ? -25.178 -1.369 -8.520 1.00 60.12 76 ARG A O 1
ATOM 621 N N . TRP A 1 77 ? -23.382 -1.507 -7.177 1.00 54.06 77 TRP A N 1
ATOM 622 C CA . TRP A 1 77 ? -22.580 -2.309 -8.085 1.00 54.06 77 TRP A CA 1
ATOM 623 C C . TRP A 1 77 ? -22.992 -3.767 -7.885 1.00 54.06 77 TRP A C 1
ATOM 625 O O . TRP A 1 77 ? -22.794 -4.322 -6.807 1.00 54.06 77 TRP A O 1
ATOM 635 N N . ARG A 1 78 ? -23.604 -4.395 -8.896 1.00 54.56 78 ARG A N 1
ATOM 636 C CA . ARG A 1 78 ? -23.707 -5.856 -8.898 1.00 54.56 78 ARG A CA 1
ATOM 637 C C . ARG A 1 78 ? -22.327 -6.385 -9.244 1.00 54.56 78 ARG A C 1
ATOM 639 O O . ARG A 1 78 ? -21.886 -6.212 -10.378 1.00 54.56 78 ARG A O 1
ATOM 646 N N . ALA A 1 79 ? -21.664 -7.014 -8.278 1.00 54.09 79 ALA A N 1
ATOM 647 C CA . ALA A 1 79 ? -20.510 -7.853 -8.551 1.00 54.09 79 ALA A CA 1
ATOM 648 C C . ALA A 1 79 ? -20.989 -9.020 -9.430 1.00 54.09 79 ALA A C 1
ATOM 650 O O . ALA A 1 79 ? -21.416 -10.060 -8.941 1.00 54.09 79 ALA A O 1
ATOM 651 N N . GLY A 1 80 ? -21.037 -8.800 -10.744 1.00 49.62 80 GLY A N 1
ATOM 652 C CA . GLY A 1 80 ? -21.291 -9.851 -11.714 1.00 49.62 80 GLY A CA 1
ATOM 653 C C . GLY A 1 80 ? -20.118 -10.814 -11.665 1.00 49.62 80 GLY A C 1
ATOM 654 O O . GLY A 1 80 ? -19.073 -10.500 -12.223 1.00 49.62 80 GLY A O 1
ATOM 655 N N . GLY A 1 81 ? -20.303 -11.927 -10.955 1.00 50.94 81 GLY A N 1
ATOM 656 C CA . GLY A 1 81 ? -19.353 -13.026 -10.838 1.00 50.94 81 GLY A CA 1
ATOM 657 C C . GLY A 1 81 ? -18.037 -12.635 -10.166 1.00 50.94 81 GLY A C 1
ATOM 658 O O . GLY A 1 81 ? -17.136 -12.091 -10.798 1.00 50.94 81 GLY A O 1
ATOM 659 N N . ILE A 1 82 ? -17.859 -13.060 -8.915 1.00 52.03 82 ILE A N 1
ATOM 660 C CA . ILE A 1 82 ? -16.544 -13.204 -8.250 1.00 52.03 82 ILE A CA 1
ATOM 661 C C . ILE A 1 82 ? -15.662 -14.261 -8.968 1.00 52.03 82 ILE A C 1
ATOM 663 O O . ILE A 1 82 ? -14.599 -14.642 -8.507 1.00 52.03 82 ILE A O 1
ATOM 667 N N . GLU A 1 83 ? -16.058 -14.726 -10.150 1.00 54.75 83 GLU A N 1
ATOM 668 C CA . GLU A 1 83 ? -15.364 -15.763 -10.909 1.00 54.75 83 GLU A CA 1
ATOM 669 C C . GLU A 1 83 ? -14.171 -15.236 -11.725 1.00 54.75 83 GLU A C 1
ATOM 671 O O . GLU A 1 83 ? -13.389 -16.009 -12.276 1.00 54.75 83 GLU A O 1
ATOM 676 N N . ARG A 1 84 ? -13.987 -13.911 -11.822 1.00 59.84 84 ARG A N 1
ATOM 677 C CA . ARG A 1 84 ? -12.817 -13.342 -12.503 1.00 59.84 84 ARG A CA 1
ATOM 678 C C . ARG A 1 84 ? -11.683 -13.128 -11.513 1.00 59.84 84 ARG A C 1
ATOM 680 O O . ARG A 1 84 ? -11.779 -12.266 -10.644 1.00 59.84 84 ARG A O 1
ATOM 687 N N . ARG A 1 85 ? -10.586 -13.862 -11.720 1.00 69.50 85 ARG A N 1
ATOM 688 C CA . ARG A 1 85 ? -9.280 -13.661 -11.078 1.00 69.50 85 ARG A CA 1
ATOM 689 C C . ARG A 1 85 ? -8.893 -12.177 -11.137 1.00 69.50 85 ARG A C 1
ATOM 691 O O . ARG A 1 85 ? -8.516 -11.678 -12.197 1.00 69.50 85 ARG A O 1
ATOM 698 N N . GLN A 1 86 ? -9.045 -11.455 -10.027 1.00 73.38 86 GLN A N 1
ATOM 699 C CA . GLN A 1 86 ? -8.686 -10.040 -9.962 1.00 73.38 86 GLN A CA 1
ATOM 700 C C . GLN A 1 86 ? -7.195 -9.919 -9.669 1.00 73.38 86 GLN A C 1
ATOM 702 O O . GLN A 1 86 ? -6.735 -10.284 -8.591 1.00 73.38 86 GLN A O 1
ATOM 707 N N . VAL A 1 87 ? -6.449 -9.391 -10.635 1.00 84.12 87 VAL A N 1
ATOM 708 C CA . VAL A 1 87 ? -5.033 -9.061 -10.479 1.00 84.12 87 VAL A CA 1
ATOM 709 C C . VAL A 1 87 ? -4.903 -7.544 -10.492 1.00 84.12 87 VAL A C 1
ATOM 711 O O . VAL A 1 87 ? -5.400 -6.883 -11.403 1.00 84.12 87 VAL A O 1
ATOM 714 N N . VAL A 1 88 ? -4.270 -6.990 -9.462 1.00 84.75 88 VAL A N 1
ATOM 715 C CA . VAL A 1 88 ? -4.011 -5.554 -9.324 1.00 84.75 88 VAL A CA 1
ATOM 716 C C . VAL A 1 88 ? -2.513 -5.300 -9.295 1.00 84.75 88 VAL A C 1
ATOM 718 O O . VAL A 1 88 ? -1.755 -6.055 -8.693 1.00 84.75 88 VAL A O 1
ATOM 721 N N . THR A 1 89 ? -2.074 -4.226 -9.941 1.00 86.31 89 THR A N 1
ATOM 722 C CA . THR A 1 89 ? -0.669 -3.816 -9.925 1.00 86.31 89 THR A CA 1
ATOM 723 C C . THR A 1 89 ? -0.444 -2.817 -8.798 1.00 86.31 89 THR A C 1
ATOM 725 O O . THR A 1 89 ? -1.120 -1.789 -8.719 1.00 86.31 89 THR A O 1
ATOM 728 N N . CYS A 1 90 ? 0.524 -3.087 -7.927 1.00 81.81 90 CYS A N 1
ATOM 729 C CA . CYS A 1 90 ? 0.900 -2.151 -6.876 1.00 81.81 90 CYS A CA 1
ATOM 730 C C . CYS A 1 90 ? 1.473 -0.864 -7.487 1.00 81.81 90 CYS A C 1
ATOM 732 O O . CYS A 1 90 ? 2.496 -0.893 -8.170 1.00 81.81 90 CYS A O 1
ATOM 734 N N . ILE A 1 91 ? 0.871 0.288 -7.186 1.00 81.31 91 ILE A N 1
ATOM 735 C CA . ILE A 1 91 ? 1.331 1.589 -7.705 1.00 81.31 91 ILE A CA 1
ATOM 736 C C . ILE A 1 91 ? 2.738 1.977 -7.219 1.00 81.31 91 ILE A C 1
ATOM 738 O O . ILE A 1 91 ? 3.393 2.809 -7.839 1.00 81.31 91 ILE A O 1
ATOM 742 N N . LEU A 1 92 ? 3.204 1.385 -6.114 1.00 79.44 92 LEU A N 1
ATOM 743 C CA . LEU A 1 92 ? 4.492 1.714 -5.501 1.00 79.44 92 LEU A CA 1
ATOM 744 C C . LEU A 1 92 ? 5.639 0.858 -6.051 1.00 79.44 92 LEU A C 1
ATOM 746 O O . LEU A 1 92 ? 6.727 1.380 -6.292 1.00 79.44 92 LEU A O 1
ATOM 750 N N . CYS A 1 93 ? 5.419 -0.450 -6.238 1.00 82.88 93 CYS A N 1
ATOM 751 C CA . CYS A 1 93 ? 6.465 -1.387 -6.669 1.00 82.88 93 CYS A CA 1
ATOM 752 C C . CYS A 1 93 ? 6.255 -2.002 -8.060 1.00 82.88 93 CYS A C 1
ATOM 754 O O . CYS A 1 93 ? 7.170 -2.665 -8.542 1.00 82.88 93 CYS A O 1
ATOM 756 N N . GLN A 1 94 ? 5.117 -1.739 -8.714 1.00 81.81 94 GLN A N 1
ATOM 757 C CA . GLN A 1 94 ? 4.711 -2.274 -10.024 1.00 81.81 94 GLN A CA 1
ATOM 758 C C . GLN A 1 94 ? 4.568 -3.803 -10.091 1.00 81.81 94 GLN A C 1
ATOM 760 O O . GLN A 1 94 ? 4.517 -4.371 -11.177 1.00 81.81 94 GLN A O 1
ATOM 765 N N . GLU A 1 95 ? 4.484 -4.479 -8.948 1.00 84.44 95 GLU A N 1
ATOM 766 C CA . GLU A 1 95 ? 4.261 -5.924 -8.900 1.00 84.44 95 GLU A CA 1
ATOM 767 C C . GLU A 1 95 ? 2.770 -6.246 -9.029 1.00 84.44 95 GLU A C 1
ATOM 769 O O . GLU A 1 95 ? 1.915 -5.533 -8.495 1.00 84.44 95 GLU A O 1
ATOM 774 N N . GLU A 1 96 ? 2.470 -7.319 -9.758 1.00 86.62 96 GLU A N 1
ATOM 775 C CA . GLU A 1 96 ? 1.121 -7.856 -9.902 1.00 86.62 96 GLU A CA 1
ATOM 776 C C . GLU A 1 96 ? 0.763 -8.715 -8.691 1.00 86.62 96 GLU A C 1
ATOM 778 O O . GLU A 1 96 ? 1.531 -9.586 -8.280 1.00 86.62 96 GLU A O 1
ATOM 783 N N . GLN A 1 97 ? -0.421 -8.486 -8.130 1.00 80.19 97 GLN A N 1
ATOM 784 C CA . GLN A 1 97 ? -0.925 -9.234 -6.992 1.00 80.19 97 GLN A CA 1
ATOM 785 C C . GLN A 1 97 ? -2.345 -9.721 -7.245 1.00 80.19 97 GLN A C 1
ATOM 787 O O . GLN A 1 97 ? -3.227 -8.962 -7.646 1.00 80.19 97 GLN A O 1
ATOM 792 N N . GLU A 1 98 ? -2.560 -11.006 -6.991 1.00 85.50 98 GLU A N 1
ATOM 793 C CA . GLU A 1 98 ? -3.867 -11.638 -7.082 1.00 85.50 98 GLU A CA 1
ATOM 794 C C . GLU A 1 98 ? -4.677 -11.401 -5.803 1.00 85.50 98 GLU A C 1
ATOM 796 O O . GLU A 1 98 ? -4.193 -11.630 -4.692 1.00 85.50 98 GLU A O 1
ATOM 801 N N . ILE A 1 99 ? -5.921 -10.958 -5.970 1.00 80.62 99 ILE A N 1
ATOM 802 C CA . ILE A 1 99 ? -6.892 -10.793 -4.892 1.00 80.62 99 ILE A CA 1
ATOM 803 C C . ILE A 1 99 ? -7.620 -12.122 -4.707 1.00 80.62 99 ILE A C 1
ATOM 805 O O . ILE A 1 99 ? -8.332 -12.580 -5.601 1.00 80.62 99 ILE A O 1
ATOM 809 N N . ARG A 1 100 ? -7.455 -12.720 -3.526 1.00 78.94 100 ARG A N 1
ATOM 810 C CA . ARG A 1 100 ? -8.134 -13.953 -3.118 1.00 78.94 100 ARG A CA 1
ATOM 811 C C . ARG A 1 100 ? -8.936 -13.721 -1.844 1.00 78.94 100 ARG A C 1
ATOM 813 O O . ARG A 1 100 ? -8.518 -12.938 -0.995 1.00 78.94 100 ARG A O 1
ATOM 820 N N . THR A 1 101 ? -10.053 -14.426 -1.695 1.00 74.88 101 THR A N 1
ATOM 821 C CA . THR A 1 101 ? -10.902 -14.367 -0.491 1.00 74.88 101 THR A CA 1
ATOM 822 C C . THR A 1 101 ? -10.223 -14.970 0.739 1.00 74.88 101 THR A C 1
ATOM 824 O O . THR A 1 101 ? -10.479 -14.530 1.851 1.00 74.88 101 THR A O 1
ATOM 827 N N . ASP A 1 102 ? -9.336 -15.945 0.535 1.00 79.06 102 ASP A N 1
ATOM 828 C CA . ASP A 1 102 ? -8.501 -16.605 1.548 1.00 79.06 102 ASP A CA 1
ATOM 829 C C . ASP A 1 102 ? -7.081 -16.005 1.642 1.00 79.06 102 ASP A C 1
ATOM 831 O O . ASP A 1 102 ? -6.197 -16.559 2.293 1.00 79.06 102 ASP A O 1
ATOM 835 N N . GLY A 1 103 ? -6.833 -14.888 0.950 1.00 74.19 103 GLY A N 1
ATOM 836 C CA . GLY A 1 103 ? -5.524 -14.251 0.866 1.00 74.19 103 GLY A CA 1
ATOM 837 C C . GLY A 1 103 ? -5.219 -13.294 2.020 1.00 74.19 103 GLY A C 1
ATOM 838 O O . GLY A 1 103 ? -6.032 -13.031 2.903 1.00 74.19 103 GLY A O 1
ATOM 839 N N . LYS A 1 104 ? -4.019 -12.704 1.986 1.00 79.62 104 LYS A N 1
ATOM 840 C CA . LYS A 1 104 ? -3.647 -11.613 2.895 1.00 79.62 104 LYS A CA 1
ATOM 841 C C . LYS A 1 104 ? -4.614 -10.434 2.720 1.00 79.62 104 LYS A C 1
ATOM 843 O O . LYS A 1 104 ? -4.854 -10.008 1.593 1.00 79.62 104 LYS A O 1
ATOM 848 N N . ALA A 1 105 ? -5.091 -9.864 3.828 1.00 78.31 105 ALA A N 1
ATOM 849 C CA . ALA A 1 105 ? -5.894 -8.643 3.807 1.00 78.31 105 ALA A CA 1
ATOM 850 C C . ALA A 1 105 ? -5.157 -7.508 3.068 1.00 78.31 105 ALA A C 1
ATOM 852 O O . ALA A 1 105 ? -3.988 -7.224 3.349 1.00 78.31 105 ALA A O 1
ATOM 853 N N . MET A 1 106 ? -5.845 -6.861 2.124 1.00 73.38 106 MET A N 1
ATOM 854 C CA . MET A 1 106 ? -5.299 -5.770 1.315 1.00 73.38 106 MET A CA 1
ATOM 855 C C . MET A 1 106 ? -6.171 -4.520 1.419 1.00 73.38 106 MET A C 1
ATOM 857 O O . MET A 1 106 ? -7.396 -4.607 1.432 1.00 73.38 106 MET A O 1
ATOM 861 N N . VAL A 1 107 ? -5.529 -3.351 1.448 1.00 74.56 107 VAL A N 1
ATOM 862 C CA . VAL A 1 107 ? -6.197 -2.045 1.413 1.00 74.56 107 VAL A CA 1
ATOM 863 C C . VAL A 1 107 ? -5.994 -1.441 0.028 1.00 74.56 107 VAL A C 1
ATOM 865 O O . VAL A 1 107 ? -4.864 -1.167 -0.376 1.00 74.56 107 VAL A O 1
ATOM 868 N N . LEU A 1 108 ? -7.087 -1.237 -0.707 1.00 69.62 108 LEU A N 1
ATOM 869 C CA . LEU A 1 108 ? -7.065 -0.603 -2.023 1.00 69.62 108 LEU A CA 1
ATOM 870 C C . LEU A 1 108 ? -7.313 0.899 -1.866 1.00 69.62 108 LEU A C 1
ATOM 872 O O . LEU A 1 108 ? -8.388 1.317 -1.442 1.00 69.62 108 LEU A O 1
ATOM 876 N N . ALA A 1 109 ? -6.324 1.716 -2.225 1.00 71.88 109 ALA A N 1
ATOM 877 C CA . ALA A 1 109 ? -6.490 3.162 -2.293 1.00 71.88 109 ALA A CA 1
ATOM 878 C C . ALA A 1 109 ? -7.011 3.563 -3.682 1.00 71.88 109 ALA A C 1
ATOM 880 O O . ALA A 1 109 ? -6.425 3.197 -4.700 1.00 71.88 109 ALA A O 1
ATOM 881 N N . ALA A 1 110 ? -8.091 4.343 -3.728 1.00 68.75 110 ALA A N 1
ATOM 882 C CA . ALA A 1 110 ? -8.608 4.944 -4.954 1.00 68.75 110 ALA A CA 1
ATOM 883 C C . ALA A 1 110 ? -8.519 6.471 -4.854 1.00 68.75 110 ALA A C 1
ATOM 885 O O . ALA A 1 110 ? -8.956 7.058 -3.866 1.00 68.75 110 ALA A O 1
ATOM 886 N N . PHE A 1 111 ? -7.975 7.121 -5.886 1.00 69.88 111 PHE A N 1
ATOM 887 C CA . PHE A 1 111 ? -7.969 8.579 -5.994 1.00 69.88 111 PHE A CA 1
ATOM 888 C C . PHE A 1 111 ? -8.962 9.023 -7.065 1.00 69.88 111 PHE A C 1
ATOM 890 O O . PHE A 1 111 ? -8.833 8.669 -8.238 1.00 69.88 111 PHE A O 1
ATOM 897 N N . VAL A 1 112 ? -9.959 9.812 -6.669 1.00 76.12 112 VAL A N 1
ATOM 898 C CA . VAL A 1 112 ? -10.940 10.374 -7.601 1.00 76.12 112 VAL A CA 1
ATOM 899 C C . VAL A 1 112 ? -10.470 11.759 -8.030 1.00 76.12 112 VAL A C 1
ATOM 901 O O . VAL A 1 112 ? -10.722 12.753 -7.350 1.00 76.12 112 VAL A O 1
ATOM 904 N N . GLN A 1 113 ? -9.814 11.845 -9.188 1.00 76.44 113 GLN A N 1
ATOM 905 C CA . GLN A 1 113 ? -9.488 13.132 -9.796 1.00 76.44 113 GLN A CA 1
ATOM 906 C C . GLN A 1 113 ? -10.668 13.643 -10.622 1.00 76.44 113 GLN A C 1
ATOM 908 O O . GLN A 1 113 ? -11.058 13.048 -11.626 1.00 76.44 113 GLN A O 1
ATOM 913 N N . ARG A 1 114 ? -11.221 14.794 -10.237 1.00 66.12 114 ARG A N 1
ATOM 914 C CA . ARG A 1 114 ? -12.262 15.479 -11.011 1.00 66.12 114 ARG A CA 1
ATOM 915 C C . ARG A 1 114 ? -11.633 16.609 -11.805 1.00 66.12 114 ARG A C 1
ATOM 917 O O . ARG A 1 114 ? -11.246 17.619 -11.227 1.00 66.12 114 ARG A O 1
ATOM 924 N N . SER A 1 115 ? -11.535 16.446 -13.122 1.00 74.56 115 SER A N 1
ATOM 925 C CA . SER A 1 115 ? -11.074 17.511 -14.012 1.00 74.56 115 SER A CA 1
ATOM 926 C C . SER A 1 115 ? -12.252 18.140 -14.759 1.00 74.56 115 SER A C 1
ATOM 928 O O . SER A 1 115 ? -13.182 17.466 -15.198 1.00 74.56 115 SER A O 1
ATOM 930 N N . THR A 1 116 ? -12.215 19.462 -14.904 1.00 74.56 116 THR A N 1
ATOM 931 C CA . THR A 1 116 ? -13.122 20.230 -15.772 1.00 74.56 116 THR A CA 1
ATOM 932 C C . THR A 1 116 ? -12.441 20.627 -17.081 1.00 74.56 116 THR A C 1
ATOM 934 O O . THR A 1 116 ? -13.019 21.384 -17.856 1.00 74.56 116 THR A O 1
ATOM 937 N N . VAL A 1 117 ? -11.241 20.092 -17.351 1.00 77.25 117 VAL A N 1
ATOM 938 C CA . VAL A 1 117 ? -10.378 20.447 -18.493 1.00 77.25 117 VAL A CA 1
ATOM 939 C C . VAL A 1 117 ? -11.113 20.318 -19.832 1.00 77.25 117 VAL A C 1
ATOM 941 O O . VAL A 1 117 ? -10.921 21.144 -20.714 1.00 77.25 117 VAL A O 1
ATOM 944 N N . MET A 1 118 ? -12.021 19.345 -19.962 1.00 64.31 118 MET A N 1
ATOM 945 C CA . MET A 1 118 ? -12.870 19.167 -21.151 1.00 64.31 118 MET A CA 1
ATOM 946 C C . MET A 1 118 ? -14.350 19.523 -20.919 1.00 64.31 118 MET A C 1
ATOM 948 O O . MET A 1 118 ? -15.206 19.217 -21.752 1.00 64.31 118 MET A O 1
ATOM 952 N N . SER A 1 119 ? -14.693 20.154 -19.792 1.00 68.19 119 SER A N 1
ATOM 953 C CA . SER A 1 119 ? -16.079 20.520 -19.496 1.00 68.19 119 SER A CA 1
ATOM 954 C C . SER A 1 119 ? -16.542 21.649 -20.416 1.00 68.19 119 SER A C 1
ATOM 956 O O . SER A 1 119 ? -16.082 22.787 -20.323 1.00 68.19 119 SER A O 1
ATOM 958 N N . LYS A 1 120 ? -17.527 21.354 -21.271 1.00 68.88 120 LYS A N 1
ATOM 959 C CA . LYS A 1 120 ? -18.248 22.366 -22.064 1.00 68.88 120 LYS A CA 1
ATOM 960 C C . LYS A 1 120 ? -19.223 23.193 -21.214 1.00 68.88 120 LYS A C 1
ATOM 962 O O . LYS A 1 120 ? -19.752 24.192 -21.687 1.00 68.88 120 LYS A O 1
ATOM 967 N N . ASN A 1 121 ? -19.465 22.797 -19.961 1.00 64.25 121 ASN A N 1
ATOM 968 C CA . ASN A 1 121 ? -20.464 23.403 -19.088 1.00 64.25 121 ASN A CA 1
ATOM 969 C C . ASN A 1 121 ? -19.786 24.116 -17.908 1.00 64.25 121 ASN A C 1
ATOM 971 O O . ASN A 1 121 ? -19.661 23.571 -16.814 1.00 64.25 121 ASN A O 1
ATOM 975 N N . ARG A 1 122 ? -19.319 25.347 -18.151 1.00 65.81 122 ARG A N 1
ATOM 976 C CA . ARG A 1 122 ? -18.575 26.162 -17.168 1.00 65.81 122 ARG A CA 1
ATOM 977 C C . ARG A 1 122 ? -19.443 26.742 -16.045 1.00 65.81 122 ARG A C 1
ATOM 979 O O . ARG A 1 122 ? -18.906 27.260 -15.077 1.00 65.81 122 ARG A O 1
ATOM 986 N N . LYS A 1 123 ? -20.773 26.678 -16.177 1.00 68.50 123 LYS A N 1
ATOM 987 C CA . LYS A 1 123 ? -21.724 27.295 -15.235 1.00 68.50 123 LYS A CA 1
ATOM 988 C C . LYS A 1 123 ? -22.157 26.372 -14.095 1.00 68.50 123 LYS A C 1
ATOM 990 O O . LYS A 1 123 ? -22.783 26.844 -13.154 1.00 68.50 123 LYS A O 1
ATOM 995 N N . ARG A 1 124 ? -21.867 25.067 -14.172 1.00 63.78 124 ARG A N 1
ATOM 996 C CA . ARG A 1 124 ? -22.180 24.140 -13.079 1.00 63.78 124 ARG A CA 1
ATOM 997 C C . ARG A 1 124 ? -20.969 24.029 -12.160 1.00 63.78 124 ARG A C 1
ATOM 999 O O . ARG A 1 124 ? -19.940 23.522 -12.615 1.00 63.78 124 ARG A O 1
ATOM 1006 N N . PRO A 1 125 ? -21.069 24.467 -10.894 1.00 62.09 125 PRO A N 1
ATOM 1007 C CA . PRO A 1 125 ? -20.022 24.181 -9.933 1.00 62.09 125 PRO A CA 1
ATOM 1008 C C . PRO A 1 125 ? -19.854 22.658 -9.827 1.00 62.09 125 PRO A C 1
ATOM 1010 O O . PRO A 1 125 ? -20.830 21.912 -9.988 1.00 62.09 125 PRO A O 1
ATOM 1013 N N . PRO A 1 126 ? -18.627 22.161 -9.606 1.00 60.09 126 PRO A N 1
ATOM 1014 C CA . PRO A 1 126 ? -18.414 20.738 -9.410 1.00 60.09 126 PRO A CA 1
ATOM 1015 C C . PRO A 1 126 ? -19.291 20.276 -8.240 1.00 60.09 126 PRO A C 1
ATOM 1017 O O . PRO A 1 126 ? -19.145 20.781 -7.134 1.00 60.09 126 PRO A O 1
ATOM 1020 N N . HIS A 1 127 ? -20.214 19.335 -8.489 1.00 67.44 127 HIS A N 1
ATOM 1021 C CA . HIS A 1 127 ? -21.071 18.729 -7.457 1.00 67.44 127 HIS A CA 1
ATOM 1022 C C . HIS A 1 127 ? -20.229 18.388 -6.226 1.00 67.44 127 HIS A C 1
ATOM 1024 O O . HIS A 1 127 ? -19.331 17.567 -6.357 1.00 67.44 127 HIS A O 1
ATOM 1030 N N . ASN A 1 128 ? -20.444 19.049 -5.094 1.00 59.28 128 ASN A N 1
ATOM 1031 C CA . ASN A 1 128 ? -19.633 18.869 -3.898 1.00 59.28 128 ASN A CA 1
ATOM 1032 C C . ASN A 1 128 ? -20.152 17.643 -3.120 1.00 59.28 128 ASN A C 1
ATOM 1034 O O . ASN A 1 128 ? -21.255 17.719 -2.585 1.00 59.28 128 ASN A O 1
ATOM 1038 N N . PRO A 1 129 ? -19.419 16.513 -3.054 1.00 57.88 129 PRO A N 1
ATOM 1039 C CA . PRO A 1 129 ? -19.869 15.350 -2.289 1.00 57.88 129 PRO A CA 1
ATOM 1040 C C . PRO A 1 129 ? -19.756 15.563 -0.767 1.00 57.88 129 PRO A C 1
ATOM 1042 O O . PRO A 1 129 ? -20.305 14.773 -0.007 1.00 57.88 129 PRO A O 1
ATOM 1045 N N . GLY A 1 130 ? -19.096 16.639 -0.312 1.00 52.78 130 GLY A N 1
ATOM 1046 C CA . GLY A 1 130 ? -18.881 16.948 1.107 1.00 52.78 130 GLY A CA 1
ATOM 1047 C C . GLY A 1 130 ? -20.127 17.363 1.901 1.00 52.78 130 GLY A C 1
ATOM 1048 O O . GLY A 1 130 ? -20.001 17.696 3.071 1.00 52.78 130 GLY A O 1
ATOM 1049 N N . MET A 1 131 ? -21.316 17.351 1.293 1.00 45.31 131 MET A N 1
ATOM 1050 C CA . MET A 1 131 ? -22.595 17.648 1.959 1.00 45.31 131 MET A CA 1
ATOM 1051 C C . MET A 1 131 ? -23.628 16.515 1.845 1.00 45.31 131 MET A C 1
ATOM 1053 O O . MET A 1 131 ? -24.792 16.732 2.147 1.00 45.31 131 MET A O 1
ATOM 1057 N N . SER A 1 132 ? -23.234 15.304 1.432 1.00 4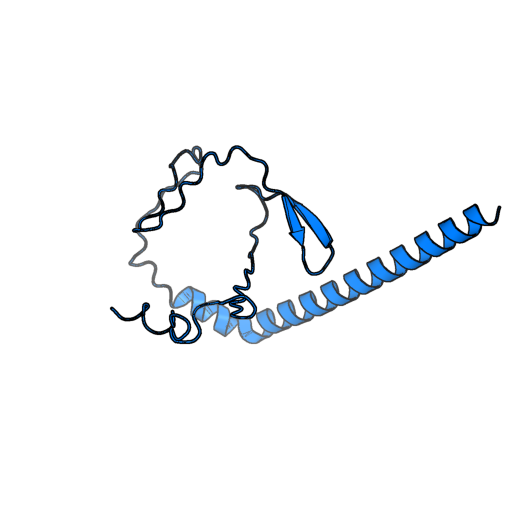7.25 132 SER A N 1
ATOM 1058 C CA . SER A 1 132 ? -24.157 14.152 1.351 1.00 47.25 132 SER A CA 1
ATOM 1059 C C . SER A 1 132 ? -23.902 13.075 2.416 1.00 47.25 132 SER A C 1
ATOM 1061 O O . SER A 1 132 ? -24.391 11.960 2.275 1.00 47.25 132 SER A O 1
ATOM 1063 N N . LEU A 1 133 ? -23.116 13.383 3.454 1.00 41.50 133 LEU A N 1
ATOM 1064 C CA . LEU A 1 133 ? -22.897 12.502 4.615 1.00 41.50 133 LEU A CA 1
ATOM 1065 C C . LEU A 1 133 ? -23.653 12.959 5.873 1.00 41.50 133 LEU A C 1
ATOM 1067 O O . LEU A 1 133 ? -23.547 12.317 6.910 1.00 41.50 133 LEU A O 1
ATOM 1071 N N . TYR A 1 134 ? -24.444 14.029 5.769 1.00 37.25 134 TYR A N 1
ATOM 1072 C CA . TYR A 1 134 ? -25.369 14.470 6.810 1.00 37.25 134 TYR A CA 1
ATOM 1073 C C . TYR A 1 134 ? -26.718 14.801 6.166 1.00 37.25 134 TYR A C 1
ATOM 1075 O O . TYR A 1 134 ? -27.031 15.960 5.910 1.00 37.25 134 TYR A O 1
ATOM 1083 N N . THR A 1 135 ? -27.462 13.769 5.782 1.00 36.84 135 THR A N 1
ATOM 1084 C CA . THR A 1 135 ? -28.935 13.734 5.697 1.00 36.84 135 THR A CA 1
ATOM 1085 C C . THR A 1 135 ? -29.376 12.288 5.570 1.00 36.84 135 THR A C 1
ATOM 1087 O O . THR A 1 135 ? -28.707 11.538 4.824 1.00 36.84 135 THR A O 1
#